Protein AF-A0A450XAL7-F1 (afdb_monomer_lite)

Secondary structure (DSSP, 8-state):
-HHHHTT------TTHHHHHHH-B-TTSPBPPHHHHHHHHHHHHHHHHHHHHHHHHHHHHHHHHHH---HHHHHHHHHTTSTT--HHHHHHHIIIIITT---SSGGGG--

Structure (mmCIF, N/CA/C/O backbone):
data_AF-A0A450XAL7-F1
#
_entry.id   AF-A0A450XAL7-F1
#
loop_
_atom_site.group_PDB
_atom_site.id
_atom_site.type_symbol
_atom_site.label_atom_id
_atom_site.label_alt_id
_atom_site.label_comp_id
_atom_site.label_asym_id
_atom_site.label_entity_id
_atom_site.label_seq_id
_atom_site.pdbx_PDB_ins_code
_atom_site.Cartn_x
_atom_site.Cartn_y
_atom_site.Cartn_z
_atom_site.occupancy
_atom_site.B_iso_or_equiv
_atom_site.auth_seq_id
_atom_site.auth_comp_id
_atom_site.auth_asym_id
_atom_site.auth_atom_id
_atom_site.pdbx_PDB_model_num
ATOM 1 N N . SER A 1 1 ? 0.463 8.043 -16.853 1.00 75.25 1 SER A N 1
ATOM 2 C CA . SER A 1 1 ? 1.639 7.179 -16.622 1.00 75.25 1 SER A CA 1
ATOM 3 C C . SER A 1 1 ? 2.617 7.422 -17.753 1.00 75.25 1 SER A C 1
ATOM 5 O O . SER A 1 1 ? 2.156 7.430 -18.891 1.00 75.25 1 SER A O 1
ATOM 7 N N . LEU A 1 2 ? 3.905 7.629 -17.456 1.00 82.50 2 LEU A N 1
ATOM 8 C CA . LEU A 1 2 ? 4.959 7.860 -18.458 1.00 82.50 2 LEU A CA 1
ATOM 9 C C . LEU A 1 2 ? 4.971 6.757 -19.533 1.00 82.50 2 LEU A C 1
ATOM 11 O O . LEU A 1 2 ? 4.990 7.047 -20.719 1.00 82.50 2 LEU A O 1
ATOM 15 N N . LEU A 1 3 ? 4.802 5.489 -19.144 1.00 84.88 3 LEU A N 1
ATOM 16 C CA . LEU A 1 3 ? 4.715 4.360 -20.087 1.00 84.88 3 LEU A CA 1
ATOM 17 C C . LEU A 1 3 ? 3.567 4.502 -21.099 1.00 84.88 3 LEU A C 1
ATOM 19 O O . LEU A 1 3 ? 3.739 4.235 -22.285 1.00 84.88 3 LEU A O 1
ATOM 23 N N . VAL A 1 4 ? 2.401 4.973 -20.646 1.00 86.62 4 VAL A N 1
ATOM 24 C CA . VAL A 1 4 ? 1.214 5.127 -21.504 1.00 86.62 4 VAL A CA 1
ATOM 25 C C . VAL A 1 4 ? 1.429 6.214 -22.557 1.00 86.62 4 VAL A C 1
ATOM 27 O O . VAL A 1 4 ? 0.901 6.083 -23.658 1.00 86.62 4 VAL A O 1
ATOM 30 N N . GLN A 1 5 ? 2.221 7.249 -22.253 1.00 86.25 5 GLN A N 1
ATOM 31 C CA . GLN A 1 5 ? 2.583 8.287 -23.228 1.00 86.25 5 GLN A CA 1
ATOM 32 C C . GLN A 1 5 ? 3.433 7.728 -24.377 1.00 86.25 5 GLN A C 1
ATOM 34 O O . GLN A 1 5 ? 3.351 8.239 -25.486 1.00 86.25 5 GLN A O 1
ATOM 39 N N . HIS A 1 6 ? 4.168 6.640 -24.136 1.00 83.81 6 HIS A N 1
ATOM 40 C CA . HIS A 1 6 ? 4.981 5.945 -25.138 1.00 83.81 6 HIS A CA 1
ATOM 41 C C . HIS A 1 6 ? 4.301 4.686 -25.701 1.00 83.81 6 HIS A C 1
ATOM 43 O O . HIS A 1 6 ? 4.957 3.824 -26.277 1.00 83.81 6 HIS A O 1
ATOM 49 N N . GLY A 1 7 ? 2.979 4.552 -25.538 1.00 84.19 7 GLY A N 1
ATOM 50 C CA . GLY A 1 7 ? 2.214 3.424 -26.082 1.00 84.19 7 GLY A CA 1
ATOM 51 C C . GLY A 1 7 ? 2.405 2.099 -25.335 1.00 84.19 7 GLY A C 1
ATOM 52 O O . GLY A 1 7 ? 1.889 1.074 -25.772 1.00 84.19 7 GLY A O 1
ATOM 53 N N . VAL A 1 8 ? 3.083 2.106 -24.185 1.00 83.75 8 VAL A N 1
ATOM 54 C CA . VAL A 1 8 ? 3.372 0.905 -23.394 1.00 83.75 8 VAL A CA 1
ATOM 55 C C . VAL A 1 8 ? 2.332 0.742 -22.280 1.00 83.75 8 VAL A C 1
ATOM 57 O O . VAL A 1 8 ? 2.123 1.630 -21.449 1.00 83.75 8 VAL A O 1
ATOM 60 N N . ARG A 1 9 ? 1.659 -0.414 -22.245 1.00 81.12 9 ARG A N 1
ATOM 61 C CA . ARG A 1 9 ? 0.590 -0.734 -21.281 1.00 81.12 9 ARG A CA 1
ATOM 62 C C . ARG A 1 9 ? 0.826 -2.091 -20.620 1.00 81.12 9 ARG A C 1
ATOM 64 O O . ARG A 1 9 ? 0.072 -3.033 -20.837 1.00 81.12 9 ARG A O 1
ATOM 71 N N . THR A 1 10 ? 1.858 -2.169 -19.788 1.00 78.81 10 THR A N 1
ATOM 72 C CA . THR A 1 10 ? 2.208 -3.398 -19.060 1.00 78.81 10 THR A CA 1
ATOM 73 C C . THR A 1 10 ? 2.172 -3.161 -17.551 1.00 78.81 10 THR A C 1
ATOM 75 O O . THR A 1 10 ? 2.520 -2.066 -17.095 1.00 78.81 10 THR A O 1
ATOM 78 N N . PRO A 1 11 ? 1.754 -4.158 -16.747 1.00 74.94 11 PRO A N 1
ATOM 79 C CA . PRO A 1 11 ? 1.833 -4.069 -15.295 1.00 74.94 11 PRO A CA 1
ATOM 80 C C . PRO A 1 11 ? 3.275 -3.886 -14.799 1.00 74.94 11 PRO A C 1
ATOM 82 O O . PRO A 1 11 ? 4.190 -4.582 -15.233 1.00 74.94 11 PRO A O 1
ATOM 85 N N . ILE A 1 12 ? 3.466 -2.987 -13.831 1.00 85.44 12 ILE A N 1
ATOM 86 C CA . ILE A 1 12 ? 4.765 -2.752 -13.184 1.00 85.44 12 ILE A CA 1
ATOM 87 C C . ILE A 1 12 ? 5.033 -3.883 -12.177 1.00 85.44 12 ILE A C 1
ATOM 89 O O . ILE A 1 12 ? 4.445 -3.919 -11.090 1.00 85.44 12 ILE A O 1
ATOM 93 N N . GLY A 1 13 ? 5.901 -4.822 -12.561 1.00 86.56 13 GLY A N 1
ATOM 94 C CA . GLY A 1 13 ? 6.296 -5.994 -11.770 1.00 86.56 13 GLY A CA 1
ATOM 95 C C . GLY A 1 13 ? 7.560 -5.792 -10.925 1.00 86.56 13 GLY A C 1
ATOM 96 O O . GLY A 1 13 ? 8.085 -4.688 -10.833 1.00 86.56 13 GLY A O 1
ATOM 97 N N . ARG A 1 14 ? 8.053 -6.872 -10.295 1.00 87.00 14 ARG A N 1
ATOM 98 C CA . ARG A 1 14 ? 9.305 -6.854 -9.504 1.00 87.00 14 ARG A CA 1
ATOM 99 C C . ARG A 1 14 ? 10.552 -6.656 -10.366 1.00 87.00 14 ARG A C 1
ATOM 101 O O . ARG A 1 14 ? 11.459 -5.954 -9.939 1.00 87.00 14 ARG A O 1
ATOM 108 N N . ASN A 1 15 ? 10.545 -7.226 -11.568 1.00 89.62 15 ASN A N 1
ATOM 109 C CA . ASN A 1 15 ? 11.664 -7.186 -12.512 1.00 89.62 15 ASN A CA 1
ATOM 110 C C . ASN A 1 15 ? 11.488 -6.035 -13.515 1.00 89.62 15 ASN A C 1
ATOM 112 O O . ASN A 1 15 ? 11.717 -6.190 -14.711 1.00 89.62 15 ASN A O 1
ATOM 116 N N . PHE A 1 16 ? 10.907 -4.922 -13.057 1.00 91.94 16 PHE A N 1
ATOM 117 C CA . PHE A 1 16 ? 10.568 -3.803 -13.928 1.00 91.94 16 PHE A CA 1
ATOM 118 C C . PHE A 1 16 ? 11.803 -3.157 -14.578 1.00 91.94 16 PHE A C 1
ATOM 120 O O . PHE A 1 16 ? 11.726 -2.909 -15.778 1.00 91.94 16 PHE A O 1
ATOM 127 N N . PRO A 1 17 ? 12.927 -2.923 -13.867 1.00 91.19 17 PRO A N 1
ATOM 128 C CA . PRO A 1 17 ? 14.133 -2.378 -14.491 1.00 91.19 17 PRO A CA 1
ATOM 129 C C . PRO A 1 17 ? 14.711 -3.299 -15.570 1.00 91.19 17 PRO A C 1
ATOM 131 O O . PRO A 1 17 ? 15.020 -2.840 -16.661 1.00 91.19 17 PRO A O 1
ATOM 134 N N . GLU A 1 18 ? 14.787 -4.606 -15.311 1.00 91.00 18 GLU A N 1
ATOM 135 C CA . GLU A 1 18 ? 15.291 -5.582 -16.282 1.00 91.00 18 GLU A CA 1
ATOM 136 C C . GLU A 1 18 ? 14.367 -5.674 -17.498 1.00 91.00 18 GLU A C 1
ATOM 138 O O . GLU A 1 18 ? 14.824 -5.731 -18.636 1.00 91.00 18 GLU A O 1
ATOM 143 N N . TRP A 1 19 ? 13.054 -5.642 -17.267 1.00 90.25 19 TRP A N 1
ATOM 144 C CA . TRP A 1 19 ? 12.061 -5.618 -18.335 1.00 90.25 19 TRP A CA 1
ATOM 145 C C . TRP A 1 19 ? 12.161 -4.345 -19.185 1.00 90.25 19 TRP A C 1
ATOM 147 O O . TRP A 1 19 ? 12.053 -4.426 -20.408 1.00 90.25 19 TRP A O 1
ATOM 157 N N . LEU A 1 20 ? 12.421 -3.191 -18.568 1.00 90.44 20 LEU A N 1
ATOM 158 C CA . LEU A 1 20 ? 12.538 -1.904 -19.254 1.00 90.44 20 LEU A CA 1
ATOM 159 C C . LEU A 1 20 ? 13.669 -1.880 -20.295 1.00 90.44 20 LEU A C 1
ATOM 161 O O . LEU A 1 20 ? 13.554 -1.191 -21.308 1.00 90.44 20 LEU A O 1
ATOM 165 N N . GLU A 1 21 ? 14.729 -2.664 -20.086 1.00 89.19 21 GLU A N 1
ATOM 166 C CA . GLU A 1 21 ? 15.821 -2.790 -21.057 1.00 89.19 21 GLU A CA 1
ATOM 167 C C . GLU A 1 21 ? 15.449 -3.601 -22.298 1.00 89.19 21 GLU A C 1
ATOM 169 O O . GLU A 1 21 ? 16.075 -3.442 -23.342 1.00 89.19 21 GLU A O 1
ATOM 174 N N . THR A 1 22 ? 14.412 -4.432 -22.208 1.00 87.75 22 THR A N 1
ATOM 175 C CA . THR A 1 22 ? 14.010 -5.352 -23.283 1.00 87.75 22 THR A CA 1
ATOM 176 C C . THR A 1 22 ? 12.907 -4.809 -24.189 1.00 87.75 22 THR A C 1
ATOM 178 O O . THR A 1 22 ? 12.564 -5.456 -25.178 1.00 87.75 22 THR A O 1
ATOM 181 N N . ILE A 1 23 ? 12.321 -3.655 -23.858 1.00 88.06 23 ILE A N 1
ATOM 182 C CA . ILE A 1 23 ? 11.132 -3.143 -24.547 1.00 88.06 23 ILE A CA 1
ATOM 183 C C . ILE A 1 23 ? 11.404 -1.937 -25.445 1.00 88.06 23 ILE A C 1
ATOM 185 O O . ILE A 1 23 ? 12.254 -1.091 -25.160 1.00 88.0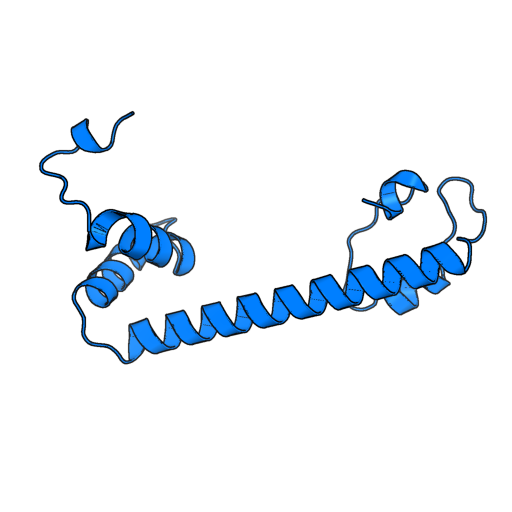6 23 ILE A O 1
ATOM 189 N N . GLY A 1 24 ? 10.593 -1.843 -26.499 1.00 85.12 24 GLY A N 1
ATOM 190 C CA . GLY A 1 24 ? 10.415 -0.637 -27.299 1.00 85.12 24 GLY A CA 1
ATOM 191 C C . GLY A 1 24 ? 9.133 0.128 -26.953 1.00 85.12 24 GLY A C 1
ATOM 192 O O . GLY A 1 24 ? 8.312 -0.319 -26.146 1.00 85.12 24 GLY A O 1
ATOM 193 N N . ASP A 1 25 ? 8.967 1.293 -27.574 1.00 86.12 25 ASP A N 1
ATOM 194 C CA . ASP A 1 25 ? 7.724 2.058 -27.589 1.00 86.12 25 ASP A CA 1
ATOM 195 C C . ASP A 1 25 ? 6.617 1.329 -28.378 1.00 86.12 25 ASP A C 1
ATOM 197 O O . ASP A 1 25 ? 6.816 0.261 -28.959 1.00 86.12 25 ASP A O 1
ATOM 201 N N . GLY A 1 26 ? 5.417 1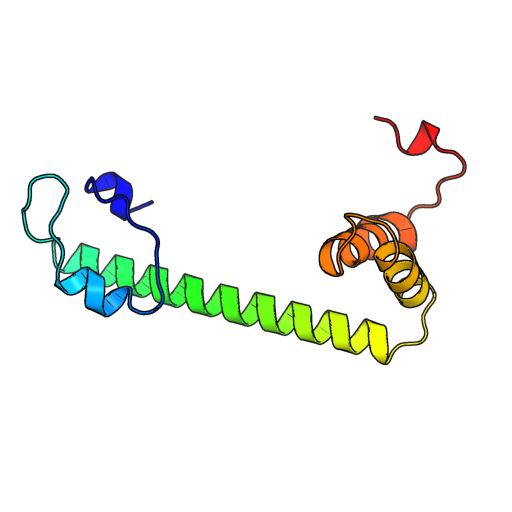.911 -28.415 1.00 83.00 26 GLY A N 1
ATOM 202 C CA . GLY A 1 26 ? 4.282 1.347 -29.155 1.00 83.00 26 GLY A CA 1
ATOM 203 C C . GLY A 1 26 ? 4.488 1.213 -30.674 1.00 83.00 26 GLY A C 1
ATOM 204 O O . GLY A 1 26 ? 3.659 0.585 -31.329 1.00 83.00 26 GLY A O 1
ATOM 205 N N . LEU A 1 27 ? 5.557 1.789 -31.232 1.00 85.12 27 LEU A N 1
ATOM 206 C CA . LEU A 1 27 ? 5.946 1.689 -32.641 1.00 85.12 27 LEU A CA 1
ATOM 207 C C . LEU A 1 27 ? 7.121 0.717 -32.856 1.00 85.12 27 LEU A C 1
ATOM 209 O O . LEU A 1 27 ? 7.509 0.482 -33.998 1.00 85.12 27 LEU A O 1
ATOM 213 N N . GLY A 1 28 ? 7.661 0.132 -31.784 1.00 82.31 28 GLY A N 1
ATOM 214 C CA . GLY A 1 28 ? 8.785 -0.800 -31.819 1.00 82.31 28 GLY A CA 1
ATOM 215 C C . GLY A 1 28 ? 10.164 -0.138 -31.778 1.00 82.31 28 GLY A C 1
ATOM 216 O O . GLY A 1 28 ? 11.160 -0.846 -31.908 1.00 82.31 28 GLY A O 1
ATOM 217 N N . ASN A 1 29 ? 10.252 1.181 -31.580 1.00 87.19 29 ASN A N 1
ATOM 218 C CA . ASN A 1 29 ? 11.536 1.865 -31.411 1.00 87.19 29 ASN A CA 1
ATOM 219 C C . ASN A 1 29 ? 12.054 1.691 -29.986 1.00 87.19 29 ASN A C 1
ATOM 221 O O . ASN A 1 29 ? 11.274 1.598 -29.042 1.00 87.19 29 ASN A O 1
ATOM 225 N N . GLU A 1 30 ? 13.369 1.725 -29.796 1.00 87.25 30 GLU A N 1
ATOM 226 C CA . GLU A 1 30 ? 13.941 1.726 -28.451 1.00 87.25 30 GLU A CA 1
ATOM 227 C C . GLU A 1 30 ? 13.485 2.948 -27.639 1.00 87.25 30 GLU A C 1
ATOM 229 O O . GLU A 1 30 ? 13.421 4.077 -28.134 1.00 87.25 30 GLU A O 1
ATOM 234 N N . LEU A 1 31 ? 13.204 2.732 -26.352 1.00 88.12 31 LEU A N 1
ATOM 235 C CA . LEU A 1 31 ? 12.939 3.833 -25.433 1.00 88.12 31 LEU A CA 1
ATOM 236 C C . LEU A 1 31 ? 14.217 4.649 -25.208 1.00 88.12 31 LEU A C 1
ATOM 238 O O . LEU A 1 31 ? 15.267 4.099 -24.875 1.00 88.12 31 LEU A O 1
ATOM 242 N N . GLY A 1 32 ? 14.106 5.974 -25.317 1.00 89.12 32 GLY A N 1
ATOM 243 C CA . GLY A 1 32 ? 15.229 6.880 -25.083 1.00 89.12 32 GLY A CA 1
ATOM 244 C C . GLY A 1 32 ? 15.848 6.712 -23.688 1.00 89.12 32 GLY A C 1
ATOM 245 O O . GLY A 1 32 ? 15.147 6.528 -22.691 1.00 89.12 32 GLY A O 1
ATOM 246 N N . SER A 1 33 ? 17.173 6.833 -23.599 1.00 90.00 33 SER A N 1
ATOM 247 C CA . SER A 1 33 ? 17.951 6.614 -22.366 1.00 90.00 33 SER A CA 1
ATOM 248 C C . SER A 1 33 ? 17.513 7.489 -21.181 1.00 90.00 33 SER A C 1
ATOM 250 O O . SER A 1 33 ? 17.453 7.022 -20.040 1.00 90.00 33 SER A O 1
ATOM 252 N N . ASN A 1 34 ? 17.145 8.747 -21.441 1.00 90.81 34 ASN A N 1
ATOM 253 C CA . ASN A 1 34 ? 16.632 9.663 -20.417 1.00 90.81 34 ASN A CA 1
ATOM 254 C C . ASN A 1 34 ? 15.289 9.188 -19.848 1.00 90.81 34 ASN A C 1
ATOM 256 O O . ASN A 1 34 ? 15.105 9.184 -18.632 1.00 90.81 34 ASN A O 1
ATOM 260 N N . LEU A 1 35 ? 14.385 8.731 -20.719 1.00 89.44 35 LEU A N 1
ATOM 261 C CA . LEU A 1 35 ? 13.092 8.187 -20.315 1.00 89.44 35 LEU A CA 1
ATOM 262 C C . LEU A 1 35 ? 13.271 6.911 -19.490 1.00 89.44 35 LEU A C 1
ATOM 264 O O . LEU A 1 35 ? 12.633 6.769 -18.448 1.00 89.44 35 LEU A O 1
ATOM 268 N N . LYS A 1 36 ? 14.157 5.998 -19.917 1.00 90.69 36 LYS A N 1
ATOM 269 C CA . LYS A 1 36 ? 14.470 4.792 -19.136 1.00 90.69 36 LYS A CA 1
ATOM 270 C C . LYS A 1 36 ? 14.949 5.162 -17.730 1.00 90.69 36 LYS A C 1
ATOM 272 O O . LYS A 1 36 ? 14.424 4.658 -16.740 1.00 90.69 36 LYS A O 1
ATOM 277 N N . THR A 1 37 ? 15.874 6.115 -17.639 1.00 92.94 37 THR A N 1
ATOM 278 C CA . THR A 1 37 ? 16.398 6.615 -16.359 1.00 92.94 37 THR A CA 1
ATOM 279 C C . THR A 1 37 ? 15.298 7.205 -15.469 1.00 92.94 37 THR A C 1
ATOM 281 O O . THR A 1 37 ? 15.260 6.943 -14.266 1.00 92.94 37 THR A O 1
ATOM 284 N N . GLU A 1 38 ? 14.385 7.995 -16.035 1.00 93.06 38 GLU A N 1
ATOM 285 C CA . GLU A 1 38 ? 13.257 8.566 -15.295 1.00 93.06 38 GLU A CA 1
ATOM 286 C C . GLU A 1 38 ? 12.302 7.482 -14.778 1.00 93.06 38 GLU A C 1
ATOM 288 O O . GLU A 1 38 ? 11.940 7.487 -13.600 1.00 93.06 38 GLU A O 1
ATOM 293 N N . LEU A 1 39 ? 11.966 6.500 -15.618 1.00 91.50 39 LEU A N 1
ATOM 294 C CA . LEU A 1 39 ? 11.116 5.367 -15.251 1.00 91.50 39 LEU A CA 1
ATOM 295 C C . LEU A 1 39 ? 11.721 4.518 -14.127 1.00 91.50 39 LEU A C 1
ATOM 297 O O . LEU A 1 39 ? 10.985 4.091 -13.235 1.00 91.50 39 LEU A O 1
ATOM 301 N N . VAL A 1 40 ? 13.040 4.302 -14.126 1.00 93.56 40 VAL A N 1
ATOM 302 C CA . VAL A 1 40 ? 13.726 3.614 -13.019 1.00 93.56 40 VAL A CA 1
ATOM 303 C C . VAL A 1 40 ? 13.583 4.406 -11.717 1.00 93.56 40 VAL A C 1
ATOM 305 O O . VAL A 1 40 ? 13.180 3.835 -10.705 1.00 93.56 40 VAL A O 1
ATOM 308 N N . ARG A 1 41 ? 13.803 5.728 -11.733 1.00 94.88 41 ARG A N 1
ATOM 309 C CA . ARG A 1 41 ? 13.635 6.574 -10.534 1.00 94.88 41 ARG A CA 1
ATOM 310 C C . ARG A 1 41 ? 12.199 6.561 -10.004 1.00 94.88 41 ARG A C 1
ATOM 312 O O . ARG A 1 41 ? 11.986 6.536 -8.792 1.00 94.88 41 ARG A O 1
ATOM 319 N N . GLU A 1 42 ? 11.203 6.582 -10.890 1.00 93.31 42 GLU A N 1
ATOM 320 C CA . GLU A 1 42 ? 9.794 6.470 -10.487 1.00 93.31 42 GLU A CA 1
ATOM 321 C C . GLU A 1 42 ? 9.470 5.094 -9.901 1.00 93.31 42 GLU A C 1
ATOM 323 O O . GLU A 1 42 ? 8.739 4.982 -8.912 1.00 93.31 42 GLU A O 1
ATOM 328 N N . TYR A 1 43 ? 10.044 4.035 -10.471 1.00 93.56 43 TYR A N 1
ATOM 329 C CA . TYR A 1 43 ? 9.910 2.691 -9.931 1.00 93.56 43 TYR A CA 1
ATOM 330 C C . TYR A 1 43 ? 10.504 2.588 -8.521 1.00 93.56 43 TYR A C 1
ATOM 332 O O . TYR A 1 43 ? 9.846 2.071 -7.617 1.00 93.56 43 TYR A O 1
ATOM 340 N N . GLU A 1 44 ? 11.699 3.133 -8.296 1.00 95.25 44 GLU A N 1
ATOM 341 C CA . GLU A 1 44 ? 12.336 3.190 -6.976 1.00 95.25 44 GLU A CA 1
ATOM 342 C C . GLU A 1 44 ? 11.480 3.951 -5.955 1.00 95.25 44 GLU A C 1
ATOM 344 O O . GLU A 1 44 ? 11.260 3.458 -4.843 1.00 95.25 44 GLU A O 1
ATOM 349 N N . ARG A 1 45 ? 10.918 5.110 -6.337 1.00 95.81 45 ARG A N 1
ATOM 350 C CA . ARG A 1 45 ? 9.965 5.860 -5.498 1.00 95.81 45 ARG A CA 1
ATOM 351 C C . ARG A 1 45 ? 8.745 5.022 -5.133 1.00 95.81 45 ARG A C 1
ATOM 353 O O . ARG A 1 45 ? 8.344 4.987 -3.969 1.00 95.81 45 ARG A O 1
ATOM 360 N N . LEU A 1 46 ? 8.173 4.308 -6.100 1.00 94.00 46 LEU A N 1
ATOM 361 C CA . LEU A 1 46 ? 7.043 3.420 -5.851 1.00 94.00 46 LEU A CA 1
ATOM 362 C C . LEU A 1 46 ? 7.407 2.301 -4.863 1.00 94.00 46 LEU A C 1
ATOM 364 O O . LEU A 1 46 ? 6.610 1.992 -3.976 1.00 94.00 46 LEU A O 1
ATOM 368 N N . GLN A 1 47 ? 8.592 1.694 -4.989 1.00 95.56 47 GLN A N 1
ATOM 369 C CA . GLN A 1 47 ? 9.052 0.666 -4.049 1.00 95.56 47 GLN A CA 1
ATOM 370 C C . GLN A 1 47 ? 9.242 1.226 -2.636 1.00 95.56 47 GLN A C 1
ATOM 372 O O . GLN A 1 47 ? 8.829 0.585 -1.666 1.00 95.56 47 GLN A O 1
ATOM 377 N N . LEU A 1 48 ? 9.804 2.433 -2.516 1.00 97.00 48 LEU A N 1
ATOM 378 C CA . LEU A 1 48 ? 9.959 3.121 -1.236 1.00 97.00 48 LEU A CA 1
ATOM 379 C C . LEU A 1 48 ? 8.603 3.312 -0.544 1.00 97.00 48 LEU A C 1
ATOM 381 O O . LEU A 1 48 ? 8.436 2.884 0.598 1.00 97.00 48 LEU A O 1
ATOM 385 N N . VAL A 1 49 ? 7.623 3.881 -1.249 1.00 97.50 49 VAL A N 1
ATOM 386 C CA . VAL A 1 49 ? 6.283 4.133 -0.694 1.00 97.50 49 VAL A CA 1
ATOM 387 C C . VAL A 1 49 ? 5.578 2.822 -0.336 1.00 97.50 49 VAL A C 1
ATOM 389 O O . VAL A 1 49 ? 4.994 2.706 0.740 1.00 97.50 49 VAL A O 1
ATOM 392 N N . LYS A 1 50 ? 5.676 1.787 -1.182 1.00 96.25 50 LYS A N 1
ATOM 393 C CA . LYS A 1 50 ? 5.118 0.455 -0.880 1.00 96.25 50 LYS A CA 1
ATOM 394 C C . LYS A 1 50 ? 5.696 -0.133 0.406 1.00 96.25 50 LYS A C 1
ATOM 396 O O . LYS A 1 50 ? 4.953 -0.723 1.193 1.00 96.25 50 LYS A O 1
ATOM 401 N N . ARG A 1 51 ? 7.006 0.016 0.624 1.00 97.56 51 ARG A N 1
ATOM 402 C CA . ARG A 1 51 ? 7.673 -0.436 1.849 1.00 97.56 51 ARG A CA 1
ATOM 403 C C . ARG A 1 51 ? 7.172 0.336 3.069 1.00 97.56 51 ARG A C 1
ATOM 405 O O . ARG A 1 51 ? 6.752 -0.304 4.027 1.00 97.56 51 ARG A O 1
ATOM 412 N N . GLN A 1 52 ? 7.114 1.663 2.997 1.00 98.31 52 GLN A N 1
ATOM 413 C CA . GLN A 1 52 ? 6.616 2.506 4.092 1.00 98.31 52 GLN A CA 1
ATOM 414 C C . GLN A 1 52 ? 5.161 2.181 4.458 1.00 98.31 52 GLN A C 1
ATOM 416 O O . GLN A 1 52 ? 4.836 2.012 5.630 1.00 98.31 52 GLN A O 1
ATOM 421 N N . ILE A 1 53 ? 4.279 2.007 3.467 1.00 97.56 53 ILE A N 1
ATOM 422 C CA . ILE A 1 53 ? 2.888 1.587 3.704 1.00 97.56 53 ILE A CA 1
ATOM 423 C C . ILE A 1 53 ? 2.846 0.229 4.416 1.00 97.56 53 ILE A C 1
ATOM 425 O O . ILE A 1 53 ? 2.072 0.037 5.355 1.00 97.56 53 ILE A O 1
ATOM 429 N N . LYS A 1 54 ? 3.682 -0.727 3.995 1.00 97.44 54 LYS A N 1
ATOM 430 C CA . LYS A 1 54 ? 3.758 -2.044 4.638 1.00 97.44 54 LYS A CA 1
ATOM 431 C C . LYS A 1 54 ? 4.220 -1.939 6.093 1.00 97.44 54 LYS A C 1
ATOM 433 O O . LYS A 1 54 ? 3.641 -2.615 6.940 1.00 97.44 54 LYS A O 1
ATOM 438 N N . GLU A 1 55 ? 5.221 -1.112 6.375 1.00 98.19 55 GLU A N 1
ATOM 439 C CA . GLU A 1 55 ? 5.716 -0.848 7.731 1.00 98.19 55 GLU A CA 1
ATOM 440 C C . GLU A 1 55 ? 4.616 -0.235 8.607 1.00 98.19 55 GLU A C 1
ATOM 442 O O . GLU A 1 55 ? 4.348 -0.737 9.697 1.00 98.19 55 GLU A O 1
ATOM 447 N N . LEU A 1 56 ? 3.882 0.759 8.096 1.00 97.56 56 LEU A N 1
ATOM 448 C CA . LEU A 1 56 ? 2.733 1.344 8.794 1.00 97.56 56 LEU A CA 1
ATOM 449 C C . LEU A 1 56 ? 1.645 0.304 9.082 1.00 97.56 56 LEU A C 1
ATOM 451 O O . LEU A 1 56 ? 1.125 0.244 10.193 1.00 97.56 56 LEU A O 1
ATOM 455 N N . HIS A 1 57 ? 1.323 -0.565 8.122 1.00 96.94 57 HIS A N 1
ATOM 456 C CA . HIS A 1 57 ? 0.360 -1.648 8.341 1.00 96.94 57 HIS A CA 1
ATOM 457 C C . HIS A 1 57 ? 0.834 -2.660 9.393 1.00 96.94 57 HIS A C 1
ATOM 459 O O . HIS A 1 57 ? 0.015 -3.220 10.123 1.00 96.94 57 HIS A O 1
ATOM 465 N N . GLN A 1 58 ? 2.137 -2.939 9.466 1.00 97.19 58 GLN A N 1
ATOM 466 C CA . GLN A 1 58 ? 2.702 -3.811 10.498 1.00 97.19 58 GLN A CA 1
ATOM 467 C C . GLN A 1 58 ? 2.615 -3.161 11.877 1.00 97.19 58 GLN A C 1
ATOM 469 O O . GLN A 1 58 ? 2.192 -3.815 12.828 1.00 97.19 58 GLN A O 1
ATOM 474 N N . GLU A 1 59 ? 2.934 -1.875 11.966 1.00 97.25 59 GLU A N 1
ATOM 475 C CA . GLU A 1 59 ? 2.823 -1.093 13.192 1.00 97.25 59 GLU A CA 1
ATOM 476 C C . GLU A 1 59 ? 1.371 -1.030 13.690 1.00 97.25 59 GLU A C 1
ATOM 478 O O . GLU A 1 59 ? 1.106 -1.316 14.853 1.00 97.25 59 GLU A O 1
ATOM 483 N N . GLN A 1 60 ? 0.402 -0.775 12.807 1.00 96.62 60 GLN A N 1
ATOM 484 C CA . GLN A 1 60 ? -1.025 -0.826 13.149 1.00 96.62 60 GLN A CA 1
ATOM 485 C C . GLN A 1 60 ? -1.429 -2.195 13.714 1.00 96.62 60 GLN A C 1
ATOM 487 O O . GLN A 1 60 ? -2.075 -2.272 14.758 1.00 96.62 60 GLN A O 1
ATOM 492 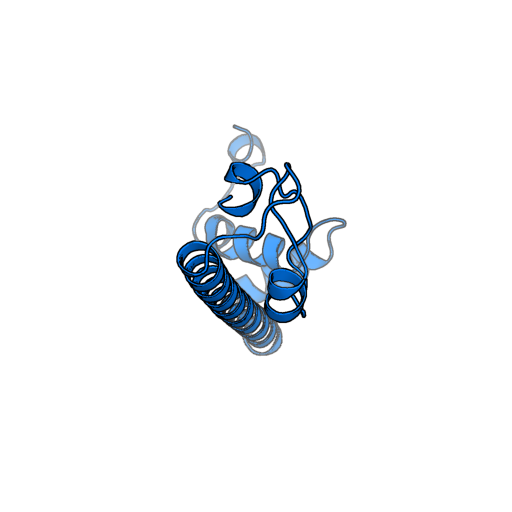N N . LYS A 1 61 ? -1.008 -3.294 13.070 1.00 95.62 61 LYS A N 1
ATOM 493 C CA . LYS A 1 61 ? -1.266 -4.656 13.569 1.00 95.62 61 LYS A CA 1
ATOM 494 C C . LYS A 1 61 ? -0.633 -4.905 14.936 1.00 95.62 61 LYS A C 1
ATOM 496 O O . LYS A 1 61 ? -1.250 -5.565 15.770 1.00 95.62 61 LYS A O 1
ATOM 501 N N . ARG A 1 62 ? 0.581 -4.394 15.165 1.00 97.31 62 ARG A N 1
ATOM 502 C CA . ARG A 1 62 ? 1.269 -4.483 16.457 1.00 97.31 62 ARG A CA 1
ATOM 503 C C . ARG A 1 62 ? 0.464 -3.773 17.546 1.00 97.31 62 ARG A C 1
ATOM 505 O O . ARG A 1 62 ? 0.164 -4.394 18.560 1.00 97.31 62 ARG A O 1
ATOM 512 N N . ARG A 1 63 ? 0.024 -2.533 17.301 1.00 96.56 63 ARG A N 1
ATOM 513 C CA . ARG A 1 63 ? -0.795 -1.758 18.251 1.00 96.56 63 ARG A CA 1
ATOM 514 C C . ARG A 1 63 ? -2.108 -2.447 18.593 1.00 96.56 63 ARG A C 1
ATOM 516 O O . ARG A 1 63 ? -2.420 -2.581 19.766 1.00 96.56 63 ARG A O 1
ATOM 523 N N . VAL A 1 64 ? -2.819 -2.975 17.593 1.00 96.06 64 VAL A N 1
ATOM 524 C CA . VAL A 1 64 ? -4.060 -3.743 17.818 1.00 96.06 64 VAL A CA 1
ATOM 525 C C . VAL A 1 64 ? -3.830 -4.955 18.729 1.00 96.06 64 VAL A C 1
ATOM 527 O O . VAL A 1 64 ? -4.715 -5.319 19.497 1.00 96.06 64 VAL A O 1
ATOM 530 N N . LYS A 1 65 ? -2.654 -5.588 18.658 1.00 95.06 65 LYS A N 1
ATOM 531 C CA . LYS A 1 65 ? -2.312 -6.754 19.481 1.00 95.06 65 LYS A CA 1
ATOM 532 C C . LYS A 1 65 ? -1.858 -6.381 20.898 1.00 95.06 65 LYS A C 1
ATOM 534 O O . LYS A 1 65 ? -2.134 -7.128 21.832 1.00 95.06 65 LYS A O 1
ATOM 539 N N . GLU A 1 66 ? -1.104 -5.296 21.043 1.00 96.62 66 GLU A N 1
ATOM 540 C CA . GLU A 1 66 ? -0.388 -4.962 22.283 1.00 96.62 66 GLU A CA 1
ATOM 541 C C . GLU A 1 66 ? -1.121 -3.933 23.150 1.00 96.62 66 GLU A C 1
ATOM 543 O O . GLU A 1 66 ? -1.068 -4.009 24.379 1.00 96.62 66 GLU A O 1
ATOM 548 N N . GLU A 1 67 ? -1.818 -2.978 22.537 1.00 95.69 67 GLU A N 1
ATOM 549 C CA . GLU A 1 67 ? -2.487 -1.894 23.248 1.00 95.69 67 GLU A CA 1
ATOM 550 C C . GLU A 1 67 ? -3.904 -2.294 23.674 1.00 95.69 67 GLU A C 1
ATOM 552 O O . GLU A 1 67 ? -4.705 -2.795 22.888 1.00 95.69 67 GLU A O 1
ATOM 557 N N . LYS A 1 68 ? -4.250 -2.000 24.930 1.00 94.38 68 LYS A N 1
ATOM 558 C CA . LYS A 1 68 ? -5.574 -2.279 25.508 1.00 94.38 68 LYS A CA 1
ATOM 559 C C . LYS A 1 68 ? -6.416 -1.010 25.589 1.00 94.38 68 LYS A C 1
ATOM 561 O O . LYS A 1 68 ? -6.771 -0.554 26.673 1.00 94.38 68 LYS A O 1
ATOM 566 N N . THR A 1 69 ? -6.672 -0.393 24.438 1.00 95.31 69 THR A N 1
ATOM 567 C CA . THR A 1 69 ? -7.530 0.797 24.346 1.00 95.31 69 THR A CA 1
ATOM 568 C C . THR A 1 69 ? -8.892 0.441 23.760 1.00 95.31 69 THR A C 1
ATOM 570 O O . THR A 1 69 ? -9.011 -0.464 22.934 1.00 95.31 69 THR A O 1
ATOM 573 N N . LYS A 1 70 ? -9.923 1.220 24.112 1.00 93.94 70 LYS A N 1
ATOM 574 C CA . LYS A 1 70 ? -11.270 1.071 23.536 1.00 93.94 70 LYS A CA 1
ATOM 575 C C . LYS A 1 70 ? -11.270 1.174 22.004 1.00 93.94 70 LYS A C 1
ATOM 577 O O . LYS A 1 70 ? -12.059 0.508 21.343 1.00 93.94 70 LYS A O 1
ATOM 582 N N . ALA A 1 71 ? -10.376 1.988 21.437 1.00 94.88 71 ALA A N 1
ATOM 583 C CA . ALA A 1 71 ? -10.210 2.093 19.990 1.00 94.88 71 ALA A CA 1
ATOM 584 C C . ALA A 1 71 ? -9.722 0.765 19.381 1.00 94.88 71 ALA A C 1
ATOM 586 O O . ALA A 1 71 ? -10.295 0.300 18.399 1.00 94.88 71 ALA A O 1
ATOM 587 N N . MET A 1 72 ? -8.725 0.106 19.985 1.00 96.75 72 MET A N 1
ATOM 588 C CA . MET A 1 72 ? -8.265 -1.208 19.511 1.00 96.75 72 MET A CA 1
ATOM 589 C C . MET A 1 72 ? -9.356 -2.277 19.629 1.00 96.75 72 MET A C 1
ATOM 591 O O . MET A 1 72 ? -9.564 -3.042 18.690 1.00 96.75 72 MET A O 1
ATOM 595 N N . GLU A 1 73 ? -10.112 -2.292 20.728 1.00 95.94 73 GLU A N 1
ATOM 596 C CA . GLU A 1 73 ? -11.248 -3.211 20.908 1.00 95.94 73 GLU A CA 1
ATOM 597 C C . GLU A 1 73 ? -12.323 -3.021 19.826 1.00 95.94 73 GLU A C 1
ATOM 599 O O . GLU A 1 73 ? -12.834 -3.995 19.264 1.00 95.94 73 GLU A O 1
ATOM 604 N N . GLN A 1 74 ? -12.638 -1.769 19.477 1.00 95.12 74 GLN A N 1
ATOM 605 C CA . GLN A 1 74 ? -13.557 -1.455 18.382 1.00 95.12 74 GLN A CA 1
ATOM 606 C C . GLN A 1 74 ? -13.016 -1.919 17.025 1.00 95.12 74 GLN A C 1
ATOM 608 O O . GLN A 1 74 ? -13.776 -2.483 16.238 1.00 95.12 74 GLN A O 1
ATOM 613 N N . ILE A 1 75 ? -11.717 -1.740 16.758 1.00 96.75 75 ILE A N 1
ATOM 614 C CA . ILE A 1 75 ? -11.072 -2.226 15.527 1.00 96.75 75 ILE A CA 1
ATOM 615 C C . ILE A 1 75 ? -11.206 -3.749 15.421 1.00 96.75 75 ILE A C 1
ATOM 617 O O . ILE A 1 75 ? -11.665 -4.246 14.393 1.00 96.75 75 ILE A O 1
ATOM 621 N N . ILE A 1 76 ? -10.876 -4.485 16.490 1.00 97.00 76 ILE A N 1
ATOM 622 C CA . ILE A 1 76 ? -10.990 -5.953 16.542 1.00 97.00 76 ILE A CA 1
ATOM 623 C C . ILE A 1 76 ? -12.436 -6.392 16.301 1.00 97.00 76 ILE A C 1
ATOM 625 O O . ILE A 1 76 ? -12.678 -7.318 15.529 1.00 97.00 76 ILE A O 1
ATOM 629 N N . THR A 1 77 ? -13.397 -5.706 16.921 1.0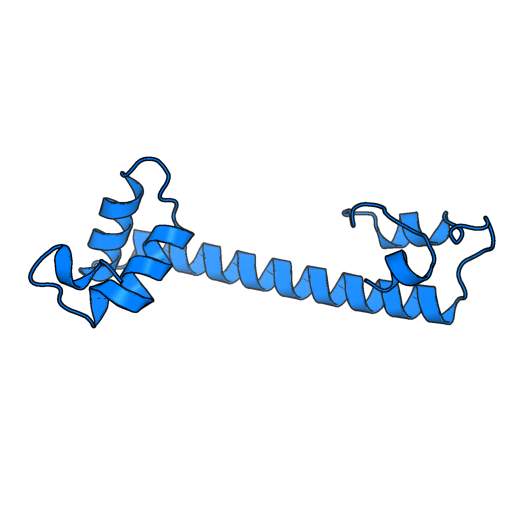0 96.38 77 THR A N 1
ATOM 630 C CA . THR A 1 77 ? -14.827 -6.000 16.764 1.00 96.38 77 THR A CA 1
ATOM 631 C C . THR A 1 77 ? -15.283 -5.792 15.318 1.00 96.38 77 THR A C 1
ATOM 633 O O . THR A 1 77 ? -15.939 -6.657 14.745 1.00 96.38 77 THR A O 1
ATOM 636 N N . LEU A 1 78 ? -14.904 -4.677 14.684 1.00 95.88 78 LEU A N 1
ATOM 637 C CA . LEU A 1 78 ? -15.269 -4.399 13.293 1.00 95.88 78 LEU A CA 1
ATOM 638 C C . LEU A 1 78 ? -14.655 -5.400 12.313 1.00 95.88 78 LEU A C 1
ATOM 640 O O . LEU A 1 78 ? -15.316 -5.765 11.347 1.00 95.88 78 LEU A O 1
ATOM 644 N N . MET A 1 79 ? -13.438 -5.888 12.571 1.00 96.44 79 MET A N 1
ATOM 645 C CA . MET A 1 79 ? -12.797 -6.916 11.741 1.00 96.44 79 MET A CA 1
ATOM 646 C C . MET A 1 79 ? -13.557 -8.255 11.715 1.00 96.44 79 MET A C 1
ATOM 648 O O . MET A 1 79 ? -13.289 -9.083 10.847 1.00 96.44 79 MET A O 1
ATOM 652 N N . GLN A 1 80 ? -14.497 -8.491 12.640 1.00 96.69 80 GLN A N 1
ATOM 653 C CA . GLN A 1 80 ? -15.362 -9.678 12.620 1.00 96.69 80 GLN A CA 1
ATOM 654 C C . GLN A 1 80 ? -16.487 -9.572 11.576 1.00 96.69 80 GLN A C 1
ATOM 656 O O . GLN A 1 80 ? -17.109 -10.578 11.232 1.00 96.69 80 GLN A O 1
ATOM 661 N N . LEU A 1 81 ? -16.760 -8.371 11.053 1.00 95.94 81 LEU A N 1
ATOM 662 C CA . LEU A 1 81 ? -17.787 -8.150 10.042 1.00 95.94 81 LEU A CA 1
ATOM 663 C C . LEU A 1 81 ? -17.290 -8.564 8.655 1.00 95.94 81 LEU A C 1
ATOM 665 O O . LEU A 1 81 ? -16.186 -8.224 8.222 1.00 95.94 81 LEU A O 1
ATOM 669 N N . ARG A 1 82 ? -18.147 -9.255 7.899 1.00 94.38 82 ARG A N 1
ATOM 670 C CA . ARG A 1 82 ? -17.829 -9.661 6.526 1.00 94.38 82 ARG A CA 1
ATOM 671 C C . ARG A 1 82 ? -17.584 -8.428 5.651 1.00 94.38 82 ARG A C 1
ATOM 673 O O . ARG A 1 82 ? -18.450 -7.571 5.527 1.00 94.38 82 ARG A O 1
ATOM 680 N N . GLY A 1 83 ? -16.420 -8.386 5.005 1.00 93.56 83 GLY A N 1
ATOM 681 C CA . GLY A 1 83 ? -16.019 -7.278 4.133 1.00 93.56 83 GLY A CA 1
ATOM 682 C C . GLY A 1 83 ? -15.292 -6.134 4.846 1.00 93.56 83 GLY A C 1
ATOM 683 O O . GLY A 1 83 ? -14.852 -5.208 4.173 1.00 93.56 83 GLY A O 1
ATOM 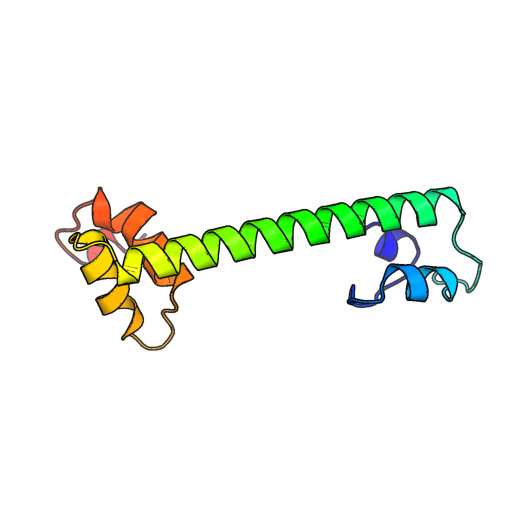684 N N . VAL A 1 84 ? -15.104 -6.205 6.169 1.00 95.56 84 VAL A N 1
ATOM 685 C CA . VAL A 1 84 ? -14.328 -5.216 6.928 1.00 95.56 84 VAL A CA 1
ATOM 686 C C . VAL A 1 84 ? -12.979 -5.816 7.317 1.00 95.56 84 VAL A C 1
ATOM 688 O O . VAL A 1 84 ? -12.880 -6.681 8.180 1.00 95.56 84 VAL A O 1
ATOM 691 N N . GLY A 1 85 ? -11.920 -5.371 6.639 1.00 95.00 85 GLY A N 1
ATOM 692 C CA . GLY A 1 85 ? -10.546 -5.796 6.917 1.00 95.00 85 GLY A CA 1
ATOM 693 C C . GLY A 1 85 ? -9.799 -4.846 7.862 1.00 95.00 85 GLY A C 1
ATOM 694 O O . GLY A 1 85 ? -10.299 -3.757 8.143 1.00 95.00 85 GLY A O 1
ATOM 695 N N . PRO A 1 86 ? -8.561 -5.199 8.270 1.00 94.25 86 PRO A N 1
ATOM 696 C CA . PRO A 1 86 ? -7.766 -4.432 9.233 1.00 94.25 86 PRO A CA 1
ATOM 697 C C . PRO A 1 86 ? -7.649 -2.939 8.916 1.00 94.25 86 PRO A C 1
ATOM 699 O O . PRO A 1 86 ? -7.764 -2.110 9.815 1.00 94.25 86 PRO A O 1
ATOM 702 N N . GLN A 1 87 ? -7.442 -2.590 7.641 1.00 95.56 87 GLN A N 1
ATOM 703 C CA . GLN A 1 87 ? -7.265 -1.190 7.266 1.00 95.56 87 GLN A CA 1
ATOM 704 C C . GLN A 1 87 ? -8.595 -0.424 7.256 1.00 95.56 87 GLN A C 1
ATOM 706 O O . GLN A 1 87 ? -8.685 0.677 7.785 1.00 95.56 87 GLN A O 1
ATOM 711 N N . SER A 1 88 ? -9.668 -1.030 6.741 1.00 95.31 88 SER A N 1
ATOM 712 C CA . SER A 1 88 ? -10.999 -0.416 6.777 1.00 95.31 88 SER A CA 1
ATOM 713 C C . SER A 1 88 ? -11.481 -0.199 8.214 1.00 95.31 88 SER A C 1
ATOM 715 O O . SER A 1 88 ? -11.976 0.878 8.528 1.00 95.31 88 SER A O 1
ATOM 717 N N . SER A 1 89 ? -11.292 -1.177 9.108 1.00 96.31 89 SER A N 1
ATOM 718 C CA . SER A 1 89 ? -11.622 -1.019 10.530 1.00 96.31 89 SER A CA 1
ATOM 719 C C . SER A 1 89 ? -10.782 0.061 11.206 1.00 96.31 89 SER A C 1
ATOM 721 O O . SER A 1 89 ? -11.320 0.836 11.992 1.00 96.31 89 SER A O 1
ATOM 723 N N . TRP A 1 90 ? -9.482 0.132 10.897 1.00 96.44 90 TRP A N 1
ATOM 724 C CA . TRP A 1 90 ? -8.584 1.137 11.463 1.00 96.44 90 TRP A CA 1
ATOM 725 C C . TRP A 1 90 ? -9.021 2.552 11.081 1.00 96.44 90 TRP A C 1
ATOM 727 O O . TRP A 1 90 ? -9.208 3.379 11.970 1.00 96.44 90 TRP A O 1
ATOM 737 N N . ILE A 1 91 ? -9.251 2.810 9.788 1.00 95.06 91 ILE A N 1
ATOM 738 C CA . ILE A 1 91 ? -9.724 4.109 9.282 1.00 95.06 91 ILE A CA 1
ATOM 739 C C . ILE A 1 91 ? -11.065 4.471 9.926 1.00 95.06 91 ILE A C 1
ATOM 741 O O . ILE A 1 91 ? -11.184 5.539 10.517 1.00 95.06 91 ILE A O 1
ATOM 745 N N . LEU A 1 92 ? -12.061 3.578 9.892 1.00 93.44 92 LEU A N 1
ATOM 746 C CA . LEU A 1 92 ? -13.385 3.860 10.463 1.00 93.44 92 LEU A CA 1
ATOM 747 C C . LEU A 1 92 ? -13.313 4.253 11.943 1.00 93.44 92 LEU A C 1
ATOM 749 O O . LEU A 1 92 ? -13.976 5.194 12.380 1.00 93.44 92 LEU A O 1
ATOM 753 N N . VAL A 1 93 ? -12.499 3.548 12.727 1.00 95.06 93 VAL A N 1
ATOM 754 C CA . VAL A 1 93 ? -12.371 3.842 14.154 1.00 95.06 93 VAL A CA 1
ATOM 755 C C . VAL A 1 93 ? -11.586 5.129 14.375 1.00 95.06 93 VAL A C 1
ATOM 757 O O . VAL A 1 93 ? -12.095 6.034 15.034 1.00 95.06 93 VAL A O 1
ATOM 760 N N . MET A 1 94 ? -10.387 5.241 13.806 1.00 94.31 94 MET A N 1
ATOM 761 C CA . MET A 1 94 ? -9.492 6.371 14.063 1.00 94.31 94 MET A CA 1
ATOM 762 C C . MET A 1 94 ? -10.007 7.691 13.489 1.00 94.31 94 MET A C 1
ATOM 764 O O . MET A 1 94 ? -9.852 8.730 14.127 1.00 94.31 94 MET A O 1
ATOM 768 N N . GLU A 1 95 ? -10.646 7.662 12.321 1.00 91.62 95 GLU A N 1
ATOM 769 C CA . GLU A 1 95 ? -11.102 8.869 11.628 1.00 91.62 95 GLU A CA 1
ATOM 770 C C . GLU A 1 95 ? -12.553 9.239 11.931 1.00 91.62 95 GLU A C 1
ATOM 772 O O . GLU A 1 95 ? -12.928 10.382 11.689 1.00 91.62 95 GLU A O 1
ATOM 777 N N . PHE A 1 96 ? -13.368 8.332 12.482 1.00 86.81 96 PHE A N 1
ATOM 778 C CA . PHE A 1 96 ? -14.773 8.628 12.785 1.00 86.81 96 PHE A CA 1
ATOM 779 C C . PHE A 1 96 ? -15.158 8.250 14.216 1.00 86.81 96 PHE A C 1
ATOM 781 O O . PHE A 1 96 ? -15.548 9.121 14.992 1.00 86.81 96 PHE A O 1
ATOM 788 N N . PHE A 1 97 ? -15.064 6.975 14.601 1.00 87.94 97 PHE A N 1
ATOM 789 C CA . PHE A 1 97 ? -15.712 6.500 15.835 1.00 87.94 97 PHE A CA 1
ATOM 790 C C . PHE A 1 97 ? -15.006 6.884 17.142 1.00 87.94 97 PHE A C 1
ATOM 792 O O . PHE A 1 97 ? -15.648 6.873 18.194 1.00 87.94 97 PHE A O 1
ATOM 799 N N . VAL A 1 98 ? -13.720 7.248 17.101 1.00 85.25 98 VAL A N 1
ATOM 800 C CA . VAL A 1 98 ? -12.979 7.686 18.295 1.00 85.25 98 VAL A CA 1
ATOM 801 C C . VAL A 1 98 ? -13.423 9.073 18.768 1.00 85.25 98 VAL A C 1
ATOM 803 O O . VAL A 1 98 ? -13.598 9.271 19.970 1.00 85.25 98 VAL A O 1
ATOM 806 N N . TRP A 1 99 ? -13.632 10.030 17.858 1.00 81.69 99 TRP A N 1
ATOM 807 C CA . TRP A 1 99 ? -13.927 11.425 18.222 1.00 81.69 99 TRP A CA 1
ATOM 808 C C . TRP A 1 99 ? -15.373 11.850 17.939 1.00 81.69 99 TRP A C 1
ATOM 810 O O . TRP A 1 99 ? -15.876 12.769 18.591 1.00 81.69 99 TRP A O 1
ATOM 820 N N . ARG A 1 100 ? -16.082 11.177 17.024 1.00 80.75 100 ARG A N 1
ATOM 821 C CA . ARG A 1 100 ? -17.477 11.486 16.692 1.00 80.75 100 ARG A CA 1
ATOM 822 C C . ARG A 1 100 ? -18.427 10.468 17.319 1.00 80.75 100 ARG A C 1
ATOM 824 O O . ARG A 1 100 ? -18.384 9.277 17.024 1.00 80.75 100 ARG A O 1
ATOM 831 N N . LYS A 1 101 ? -19.335 10.953 18.171 1.00 81.75 101 LYS A N 1
ATOM 832 C CA . LYS A 1 101 ? -20.420 10.144 18.746 1.00 81.75 101 LYS A CA 1
ATOM 833 C C . LYS A 1 101 ? -21.645 10.205 17.839 1.00 81.75 101 LYS A C 1
ATOM 835 O O . LYS A 1 101 ? -22.128 11.295 17.554 1.00 81.75 101 LYS A O 1
ATOM 840 N N . PHE A 1 102 ? -22.165 9.042 17.461 1.00 81.69 102 PHE A N 1
ATOM 841 C CA . PHE A 1 102 ? -23.415 8.914 16.714 1.00 81.69 102 PHE A CA 1
ATOM 842 C C . PHE A 1 102 ? -24.518 8.431 17.655 1.00 81.69 102 PHE A C 1
ATOM 844 O O . PHE A 1 102 ? -24.351 7.418 18.335 1.00 81.69 102 PHE A O 1
ATOM 851 N N . LYS A 1 103 ? -25.642 9.145 17.715 1.00 84.00 103 LYS A N 1
ATOM 852 C CA . LYS A 1 103 ? -26.803 8.755 18.529 1.00 84.00 103 LYS A CA 1
ATOM 853 C C . LYS A 1 103 ? -27.739 7.815 17.781 1.00 84.00 103 LYS A C 1
ATOM 855 O O . LYS A 1 103 ? -28.456 7.043 18.409 1.00 84.00 103 LYS A O 1
ATOM 860 N N . ASN A 1 104 ? -27.778 7.892 16.451 1.00 83.50 104 ASN A N 1
ATOM 861 C CA . ASN A 1 104 ? -28.650 7.057 15.632 1.00 83.50 104 ASN A CA 1
ATOM 862 C C . ASN A 1 104 ? -28.112 6.900 14.199 1.00 83.50 104 ASN A C 1
ATOM 864 O O . ASN A 1 104 ? -27.277 7.675 13.742 1.00 83.50 104 ASN A O 1
ATOM 868 N N . ARG A 1 105 ? -28.644 5.915 13.461 1.00 80.56 105 ARG A N 1
ATOM 869 C CA . ARG A 1 105 ? -28.215 5.613 12.083 1.00 80.56 105 ARG A CA 1
ATOM 870 C C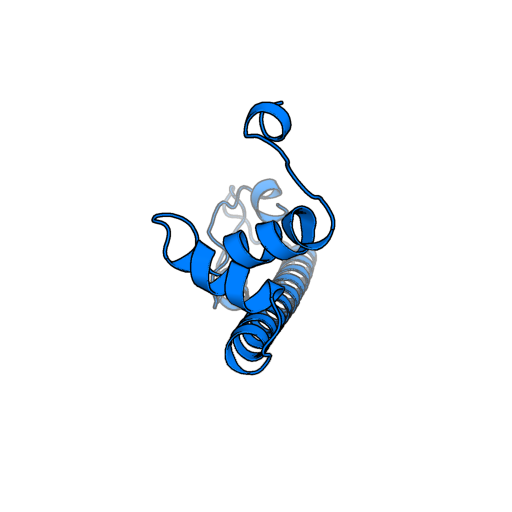 . ARG A 1 105 ? -28.470 6.733 11.067 1.00 80.56 105 ARG A C 1
ATOM 872 O O . ARG A 1 105 ? -27.836 6.731 10.022 1.00 80.56 105 ARG A O 1
ATOM 879 N N . ARG A 1 106 ? -29.394 7.667 11.332 1.00 84.12 106 ARG A N 1
ATOM 880 C CA . ARG A 1 106 ? -29.671 8.784 10.409 1.00 84.12 106 ARG A CA 1
ATOM 881 C C . ARG A 1 106 ? -28.524 9.789 10.400 1.00 84.12 106 ARG A C 1
ATOM 883 O O . ARG A 1 106 ? -28.312 10.435 9.392 1.00 84.12 106 ARG A O 1
ATOM 890 N N . GLU A 1 107 ? -27.743 9.863 11.476 1.00 83.38 107 GLU A N 1
ATOM 891 C CA . GLU A 1 107 ? -26.540 10.706 11.544 1.00 83.38 107 GLU A CA 1
ATOM 892 C C . GLU A 1 107 ? -25.368 10.162 10.703 1.00 83.38 107 GLU A C 1
ATOM 894 O O . GLU A 1 107 ? -24.349 10.839 10.571 1.00 83.38 107 GLU A O 1
ATOM 899 N N . LEU A 1 108 ? -25.505 8.946 10.155 1.00 78.00 108 LEU A N 1
ATOM 900 C CA . LEU A 1 108 ? -24.546 8.291 9.256 1.00 78.00 108 LEU A CA 1
ATOM 901 C C . LEU A 1 108 ? -24.997 8.308 7.785 1.00 78.00 108 LEU A C 1
ATOM 903 O O . LEU A 1 108 ? -24.202 7.968 6.914 1.00 78.00 108 LEU A O 1
ATOM 907 N N . ALA A 1 109 ? -26.254 8.663 7.507 1.00 71.81 109 ALA A N 1
ATOM 908 C CA . ALA A 1 109 ? -26.788 8.741 6.153 1.00 71.81 109 ALA A CA 1
ATOM 909 C C . ALA A 1 109 ? -26.659 10.185 5.649 1.00 71.81 109 ALA A C 1
ATOM 911 O O . ALA A 1 109 ? -27.337 11.074 6.166 1.00 71.81 109 ALA A O 1
ATOM 912 N N . ALA A 1 110 ? -25.769 10.400 4.681 1.00 57.00 110 ALA A N 1
ATOM 913 C CA . ALA A 1 110 ? -25.714 11.601 3.851 1.00 57.00 110 ALA A CA 1
ATOM 914 C C . ALA A 1 110 ? -26.295 11.276 2.472 1.00 57.00 110 ALA A C 1
ATOM 916 O O . ALA A 1 110 ? -26.036 10.146 1.995 1.00 57.00 110 ALA A O 1
#

pLDDT: mean 90.47, std 6.88, range [57.0, 98.31]

Organism: NCBI:txid2126342

Radius of gyration: 21.75 Å; chains: 1; bounding box: 48×21×58 Å

Sequence (110 aa):
SLLVQHGVRTPIGRNFPEWLETIGDGLGNELGSNLKTELVREYERLQLVKRQIKELHQEQKRRVKEEKTKAMEQIITLMQLRGVGPQSSWILVMEFFVWRKFKNRRELAA

Foldseek 3Di:
DLLVVQVHDDDCDPCNLVVLQVAHGNVGHRDDPVSSVVVVVVSVVVVVVVVVVVVVLVVLVVCLVPPDDPLSVQLVVQCVDPPQHNVNSNCCSVVDVVPHDDPDCVVVPD